Protein AF-A0A8X6NND9-F1 (afdb_monomer_lite)

Foldseek 3Di:
DQVVVCVVCVPDHDDDDDDPVNVVVVVLVVLQVQCCVPVVVVLVCQVVVHQDDPPDPCNVQCWHADPSRFIWGAPDCPPPPAPPQLRTAGEHELPDPVLLVLLVCLCVVVPNDDLVVSLNSNSSHYDYRVRSVSSVVSSCPDPVNVD

Organism: Nephila pilipes (NCBI:txid299642)

InterPro domains:
  IPR041588 Integrase zinc-binding domain [PF17921] (99-146)

Sequence (147 aa):
MRFKENARNPLQRTTGNLTVPELSAALICLVRSVQFVYFSKDIQCIMKGEKLSNSSKLLNLSPFLDEKNVLRVGGRLQHSELPLNHKHPMLIPNNCNICDLIIDHYHVFYLHTGVEATLANLRTQFWITNGRSTVKRVLNKCLKCLK

Secondary structure (DSSP, 8-state):
-HHHHHHH-TTS---SSPPHHHHHHHHHHHHHHHHHHHSHHHHHHHHTTPPPPTT-TTGGG--EE-TT--EE--STTTTSSS-HHHHSPEEE-TTSHHHHHHHHHHHHHTTT--HHHHHHHHHTTEEETTHHHHHHHHHTT-TTT--

Structure (mmCIF, N/CA/C/O backbone):
data_AF-A0A8X6NND9-F1
#
_entry.id   AF-A0A8X6NND9-F1
#
loop_
_atom_site.group_PDB
_atom_site.id
_atom_site.type_symbol
_atom_site.label_atom_id
_atom_site.label_alt_id
_atom_site.label_comp_id
_atom_site.label_asym_id
_atom_site.label_entity_id
_atom_site.label_seq_id
_atom_site.pdbx_PDB_ins_code
_atom_site.Cartn_x
_atom_site.Cartn_y
_atom_site.Cartn_z
_atom_site.occupancy
_atom_site.B_iso_or_equiv
_atom_site.auth_seq_id
_atom_site.auth_comp_id
_atom_site.auth_asym_id
_atom_site.auth_atom_id
_atom_site.pdbx_PDB_model_num
ATOM 1 N N . MET A 1 1 ? -13.265 -7.628 -13.452 1.00 82.81 1 MET A N 1
ATOM 2 C CA . MET A 1 1 ? -11.907 -8.238 -13.475 1.00 82.81 1 MET A CA 1
ATOM 3 C C . MET A 1 1 ? -11.861 -9.165 -14.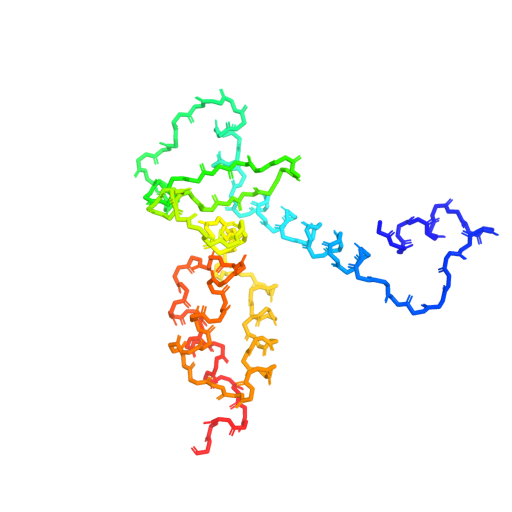672 1.00 82.81 1 MET A C 1
ATOM 5 O O . MET A 1 1 ? -12.708 -10.045 -14.715 1.00 82.81 1 MET A O 1
ATOM 9 N N . ARG A 1 2 ? -10.925 -8.997 -15.618 1.00 86.75 2 ARG A N 1
ATOM 10 C CA . ARG A 1 2 ? -10.918 -9.750 -16.890 1.00 86.75 2 ARG A CA 1
ATOM 11 C C . ARG A 1 2 ? -11.068 -11.261 -16.707 1.00 86.75 2 ARG A C 1
ATOM 13 O O . ARG A 1 2 ? -11.882 -11.869 -17.382 1.00 86.75 2 ARG A O 1
ATOM 20 N N . PHE A 1 3 ? -10.346 -11.854 -15.754 1.00 86.12 3 PHE A N 1
ATOM 21 C CA . PHE A 1 3 ? -10.485 -13.279 -15.434 1.00 86.12 3 PHE A CA 1
ATOM 22 C C . PHE A 1 3 ? -11.933 -13.661 -15.088 1.00 86.12 3 PHE A C 1
ATOM 24 O O . PHE A 1 3 ? -12.480 -14.588 -15.670 1.00 86.12 3 PHE A O 1
ATOM 31 N N . LYS A 1 4 ? -12.570 -12.902 -14.189 1.00 88.75 4 LYS A N 1
ATOM 32 C CA . LYS A 1 4 ? -13.962 -13.111 -13.773 1.00 88.75 4 LYS A CA 1
ATOM 33 C C . LYS A 1 4 ? -14.938 -12.947 -14.942 1.00 88.75 4 LYS A C 1
ATOM 35 O O . LYS A 1 4 ? -15.841 -13.764 -15.071 1.00 88.75 4 LYS A O 1
ATOM 40 N N . GLU A 1 5 ? -14.760 -11.923 -15.777 1.00 88.81 5 GLU A N 1
ATOM 41 C CA . GLU A 1 5 ? -15.637 -11.696 -16.937 1.00 88.81 5 GLU A CA 1
ATOM 42 C C . GLU A 1 5 ? -15.463 -12.795 -17.990 1.00 88.81 5 GLU A C 1
ATOM 44 O O . GLU A 1 5 ? -16.447 -13.362 -18.451 1.00 88.81 5 GLU A O 1
ATOM 49 N N . ASN A 1 6 ? -14.222 -13.181 -18.293 1.00 92.56 6 ASN A N 1
ATOM 50 C CA . ASN A 1 6 ? -13.922 -14.257 -19.238 1.00 92.56 6 ASN A CA 1
ATOM 51 C C . ASN A 1 6 ? -14.401 -15.629 -18.742 1.00 92.56 6 ASN A C 1
ATOM 53 O O . ASN A 1 6 ? -14.789 -16.460 -19.556 1.00 92.56 6 ASN A O 1
ATOM 57 N N . ALA A 1 7 ? -14.373 -15.874 -17.429 1.00 92.19 7 ALA A N 1
ATOM 58 C CA . ALA A 1 7 ? -14.909 -17.097 -16.834 1.00 92.19 7 ALA A CA 1
ATOM 59 C C . ALA A 1 7 ? -16.446 -17.142 -16.881 1.00 92.19 7 ALA A C 1
ATOM 61 O O . ALA A 1 7 ? -17.022 -18.221 -16.976 1.00 92.19 7 ALA A O 1
ATOM 62 N N . ARG A 1 8 ? -17.113 -15.981 -16.820 1.00 92.81 8 ARG A N 1
ATOM 63 C CA . ARG A 1 8 ? -18.578 -15.865 -16.908 1.00 92.81 8 ARG A CA 1
ATOM 64 C C . ARG A 1 8 ? -19.094 -15.871 -18.346 1.00 92.81 8 ARG A C 1
ATOM 66 O O . ARG A 1 8 ? -20.176 -16.390 -18.581 1.00 92.81 8 ARG A O 1
ATOM 73 N N . ASN A 1 9 ? -18.318 -15.333 -19.285 1.00 92.00 9 ASN A N 1
ATOM 74 C CA . ASN A 1 9 ? -18.681 -15.191 -20.695 1.00 92.00 9 ASN A CA 1
ATOM 75 C C . ASN A 1 9 ? -17.646 -15.890 -21.599 1.00 92.00 9 ASN A C 1
ATOM 77 O O . ASN A 1 9 ? -16.885 -15.223 -22.307 1.00 92.00 9 ASN A O 1
ATOM 81 N N . PRO A 1 10 ? -17.590 -17.236 -21.602 1.00 88.00 10 PRO A N 1
ATOM 82 C CA . PRO A 1 10 ? -16.546 -17.986 -22.307 1.00 88.00 10 PRO A CA 1
ATOM 83 C C . PRO A 1 10 ? -16.574 -17.809 -23.834 1.00 88.00 10 PRO A C 1
ATOM 85 O O . PRO A 1 10 ? -15.547 -18.000 -24.480 1.00 88.00 10 PRO A O 1
ATOM 88 N N . LEU A 1 11 ? -17.718 -17.413 -24.405 1.00 91.69 11 LEU A N 1
ATOM 89 C CA . LEU A 1 11 ? -17.894 -17.177 -25.844 1.00 91.69 11 LEU A CA 1
ATOM 90 C C . LEU A 1 11 ? -17.470 -15.768 -26.296 1.00 91.69 11 LEU A C 1
ATOM 92 O O . LEU A 1 11 ? -17.283 -15.542 -27.485 1.00 91.69 11 LEU A O 1
ATOM 96 N N . GLN A 1 12 ? -17.307 -14.819 -25.368 1.00 90.31 12 GLN A N 1
ATOM 97 C CA . GLN A 1 12 ? -16.939 -13.426 -25.655 1.00 90.31 12 GLN A CA 1
ATOM 98 C C . GLN A 1 12 ? -15.785 -12.992 -24.752 1.00 90.31 12 GLN A C 1
ATOM 100 O O . GLN A 1 12 ? -15.891 -12.073 -23.938 1.00 90.31 12 GLN A O 1
ATOM 105 N N . ARG A 1 13 ? -14.662 -13.706 -24.860 1.00 91.75 13 ARG A N 1
ATOM 106 C CA . ARG A 1 13 ? -13.487 -13.434 -24.030 1.00 91.75 13 ARG A CA 1
ATOM 107 C C . ARG A 1 13 ? -12.781 -12.170 -24.495 1.00 91.75 13 ARG A C 1
ATOM 109 O O . ARG A 1 13 ? -12.423 -12.035 -25.659 1.00 91.75 13 ARG A O 1
ATOM 116 N N . THR A 1 14 ? -12.473 -11.294 -23.551 1.00 89.38 14 THR A N 1
ATOM 117 C CA . THR A 1 14 ? -11.542 -10.190 -23.775 1.00 89.38 14 THR A CA 1
ATOM 118 C C . THR A 1 14 ? -10.113 -10.737 -23.822 1.00 89.38 14 THR A C 1
ATOM 120 O O . THR A 1 14 ? -9.647 -11.368 -22.863 1.00 89.38 14 THR A O 1
ATOM 123 N N . THR A 1 15 ? -9.417 -10.495 -24.932 1.00 90.19 15 THR A N 1
ATOM 124 C CA . THR A 1 15 ? -8.027 -10.909 -25.197 1.00 90.19 15 THR A CA 1
ATOM 125 C C . THR A 1 15 ? -7.135 -9.694 -25.491 1.00 90.19 15 THR A C 1
ATOM 127 O O . THR A 1 15 ? -7.625 -8.575 -25.604 1.00 90.19 15 THR A O 1
ATOM 130 N N . GLY A 1 16 ? -5.817 -9.897 -25.601 1.00 91.56 16 GLY A N 1
ATOM 131 C CA . GLY A 1 16 ? -4.843 -8.826 -25.864 1.00 91.56 16 GLY A CA 1
ATOM 132 C C . GLY A 1 16 ? -4.216 -8.230 -24.599 1.00 91.56 16 GLY A C 1
ATOM 133 O O . GLY A 1 16 ? -4.339 -8.787 -23.505 1.00 91.56 16 GLY A O 1
ATOM 134 N N . ASN A 1 17 ? -3.524 -7.100 -24.748 1.00 93.62 17 ASN A N 1
ATOM 135 C CA . ASN A 1 17 ? -2.777 -6.458 -23.660 1.00 93.62 17 ASN A CA 1
ATOM 136 C C . ASN A 1 17 ? -3.693 -5.977 -22.524 1.00 93.62 17 ASN A C 1
ATOM 138 O O . ASN A 1 17 ? -4.876 -5.697 -22.730 1.00 93.62 17 ASN A O 1
ATOM 142 N N . LEU A 1 18 ? -3.154 -5.902 -21.304 1.00 92.44 18 LEU A N 1
ATOM 143 C CA . LEU A 1 18 ? -3.862 -5.315 -20.164 1.00 92.44 18 LEU A CA 1
ATOM 144 C C . LEU A 1 18 ? -3.958 -3.799 -20.337 1.00 92.44 18 LEU A C 1
ATOM 146 O O . LEU A 1 18 ? -2.974 -3.140 -20.670 1.00 92.44 18 LEU A O 1
ATOM 150 N N . THR A 1 19 ? -5.140 -3.250 -20.084 1.00 93.38 19 THR A N 1
ATOM 151 C CA . THR A 1 19 ? -5.383 -1.807 -20.150 1.00 93.38 19 THR A CA 1
ATOM 152 C C . THR A 1 19 ? -5.167 -1.147 -18.785 1.00 93.38 19 THR A C 1
ATOM 154 O O . THR A 1 19 ? -5.318 -1.775 -17.733 1.00 93.38 19 THR A O 1
ATOM 157 N N . VAL A 1 20 ? -4.855 0.153 -18.777 1.00 93.31 20 VAL A N 1
ATOM 158 C CA . VAL A 1 20 ? -4.702 0.933 -17.534 1.00 93.31 20 VAL A CA 1
ATOM 159 C C . VAL A 1 20 ? -5.958 0.871 -16.644 1.00 93.31 20 VAL A C 1
ATOM 161 O O . VAL A 1 20 ? -5.807 0.636 -15.441 1.00 93.31 20 VAL A O 1
ATOM 164 N N . PRO A 1 21 ? -7.196 0.997 -17.171 1.00 92.69 21 PRO A N 1
ATOM 165 C CA . PRO A 1 21 ? -8.401 0.835 -16.359 1.00 92.69 21 PRO A CA 1
ATOM 166 C C . PRO A 1 21 ? -8.524 -0.553 -15.725 1.00 92.69 21 PRO A C 1
ATOM 168 O O . PRO A 1 21 ? -8.939 -0.658 -14.571 1.00 92.69 21 PRO A O 1
ATOM 171 N N . GLU A 1 22 ? -8.130 -1.618 -16.429 1.00 93.19 22 GLU A N 1
ATOM 172 C CA . GLU A 1 22 ? -8.154 -2.974 -15.872 1.00 93.19 22 GLU A CA 1
ATOM 173 C C . GLU A 1 22 ? -7.143 -3.149 -14.745 1.00 93.19 22 GLU A C 1
ATOM 175 O O . GLU A 1 22 ? -7.488 -3.721 -13.712 1.00 93.19 22 GLU A O 1
ATOM 180 N N . LEU A 1 23 ? -5.924 -2.631 -14.914 1.00 92.81 23 LEU A N 1
ATOM 181 C CA . LEU A 1 23 ? -4.899 -2.650 -13.870 1.00 92.81 23 LEU A CA 1
ATOM 182 C C . LEU A 1 23 ? -5.350 -1.851 -12.641 1.00 92.81 23 LEU A C 1
ATOM 184 O O . LEU A 1 23 ? -5.231 -2.329 -11.514 1.00 92.81 23 LEU A O 1
ATOM 188 N N . SER A 1 24 ? -5.941 -0.672 -12.853 1.00 93.00 24 SER A N 1
ATOM 189 C CA . SER A 1 24 ? -6.494 0.157 -11.778 1.00 93.00 24 SER A CA 1
ATOM 190 C C . SER A 1 24 ? -7.628 -0.557 -11.037 1.00 93.00 24 SER A C 1
ATOM 192 O O . SER A 1 24 ? -7.621 -0.634 -9.806 1.00 93.00 24 SER A O 1
ATOM 194 N N . ALA A 1 25 ? -8.576 -1.149 -11.769 1.00 93.12 25 ALA A N 1
ATOM 195 C CA . ALA A 1 25 ? -9.681 -1.902 -11.184 1.00 93.12 25 ALA A CA 1
ATOM 196 C C . ALA A 1 25 ? -9.192 -3.145 -10.423 1.00 93.12 25 ALA A C 1
ATOM 198 O O . ALA A 1 25 ? -9.713 -3.450 -9.348 1.00 93.12 25 ALA A O 1
ATOM 199 N N . ALA A 1 26 ? -8.182 -3.842 -10.950 1.00 93.56 26 ALA A N 1
ATOM 200 C CA . ALA A 1 26 ? -7.565 -4.989 -10.293 1.00 93.56 26 ALA A CA 1
ATOM 201 C C . ALA A 1 26 ? -6.874 -4.589 -8.989 1.00 93.56 26 ALA A C 1
ATOM 203 O O . ALA A 1 26 ? -7.124 -5.208 -7.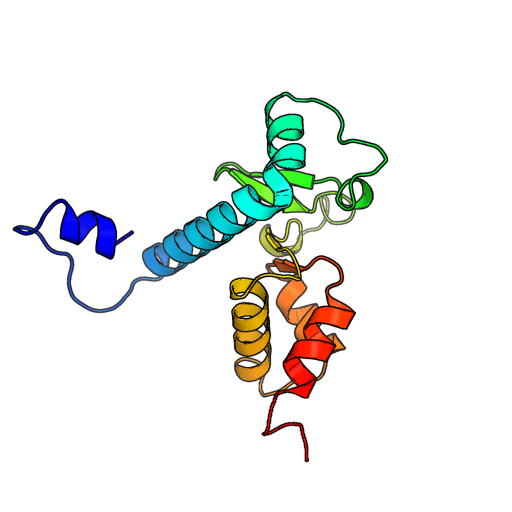954 1.00 93.56 26 ALA A O 1
ATOM 204 N N . LEU A 1 27 ? -6.078 -3.518 -9.014 1.00 94.56 27 LEU A N 1
ATOM 205 C CA . LEU A 1 27 ? -5.428 -2.983 -7.824 1.00 94.56 27 LEU A CA 1
ATOM 206 C C . LEU A 1 27 ? -6.456 -2.612 -6.751 1.00 94.56 27 LEU A C 1
ATOM 208 O O . LEU A 1 27 ? -6.336 -3.055 -5.613 1.00 94.56 27 LEU A O 1
ATOM 212 N N . ILE A 1 28 ? -7.498 -1.859 -7.112 1.00 95.75 28 ILE A N 1
ATOM 213 C CA . ILE A 1 28 ? -8.565 -1.468 -6.180 1.00 95.75 28 ILE A CA 1
ATOM 214 C C . ILE A 1 28 ? -9.250 -2.706 -5.592 1.00 95.75 28 ILE A C 1
ATOM 216 O O . ILE A 1 28 ? -9.498 -2.762 -4.389 1.00 95.75 28 ILE A O 1
ATOM 220 N N . CYS A 1 29 ? -9.524 -3.722 -6.412 1.00 95.50 29 CYS A N 1
ATOM 221 C CA . CYS A 1 29 ? -10.120 -4.971 -5.949 1.00 95.50 29 CYS A CA 1
ATOM 222 C C . CYS A 1 29 ? -9.229 -5.691 -4.922 1.00 95.50 29 CYS A C 1
ATOM 224 O O . CYS A 1 29 ? -9.735 -6.155 -3.897 1.00 95.50 29 CYS A O 1
ATOM 226 N N . LEU A 1 30 ? -7.919 -5.770 -5.172 1.00 95.62 30 LEU A N 1
ATOM 227 C CA . LEU A 1 30 ? -6.955 -6.383 -4.254 1.00 95.62 30 LEU A CA 1
ATOM 228 C C . LEU A 1 30 ? -6.858 -5.605 -2.940 1.00 95.62 30 LEU A C 1
ATOM 230 O O . LEU A 1 30 ? -6.976 -6.196 -1.868 1.00 95.62 30 LEU A O 1
ATOM 234 N N . VAL A 1 31 ? -6.711 -4.280 -3.024 1.00 97.31 31 VAL A N 1
ATOM 235 C CA . VAL A 1 31 ? -6.632 -3.394 -1.856 1.00 97.31 31 VAL A CA 1
ATOM 236 C C . VAL A 1 31 ? -7.873 -3.542 -0.986 1.00 97.31 31 VAL A C 1
ATOM 238 O O . VAL A 1 31 ? -7.744 -3.801 0.207 1.00 97.31 31 VAL A O 1
ATOM 241 N N . ARG A 1 32 ? -9.073 -3.468 -1.574 1.00 97.00 32 ARG A N 1
ATOM 242 C CA . ARG A 1 32 ? -10.330 -3.647 -0.832 1.00 97.00 32 ARG A CA 1
ATOM 243 C C . ARG A 1 32 ? -10.388 -4.999 -0.144 1.00 97.00 32 ARG A C 1
ATOM 245 O O . ARG A 1 32 ? -10.724 -5.065 1.031 1.00 97.00 32 ARG A O 1
ATOM 252 N N . SER A 1 33 ? -10.035 -6.066 -0.857 1.00 96.38 33 SER A N 1
ATOM 253 C CA . SER A 1 33 ? -10.065 -7.424 -0.303 1.00 96.38 33 SER A CA 1
ATOM 254 C C . SER A 1 33 ? -9.169 -7.535 0.932 1.00 96.38 33 SER A C 1
ATOM 256 O O . SER A 1 33 ? -9.597 -8.040 1.965 1.00 96.38 33 SER A O 1
ATOM 258 N N . VAL A 1 34 ? -7.956 -6.980 0.866 1.00 97.19 34 VAL A N 1
ATOM 259 C CA . VAL A 1 34 ? -7.042 -6.913 2.014 1.00 97.19 34 VAL A CA 1
ATOM 260 C C . VAL A 1 34 ? -7.627 -6.057 3.136 1.00 97.19 34 VAL A C 1
ATOM 262 O O . VAL A 1 34 ? -7.634 -6.472 4.289 1.00 97.19 34 VAL A O 1
ATOM 265 N N . GLN A 1 35 ? -8.154 -4.876 2.831 1.00 97.38 35 GLN A N 1
ATOM 266 C CA . GLN A 1 35 ? -8.729 -3.995 3.845 1.00 97.38 35 GLN A CA 1
ATOM 267 C C . GLN A 1 35 ? -9.892 -4.657 4.590 1.00 97.38 35 GLN A C 1
ATOM 269 O O . GLN A 1 35 ? -9.940 -4.579 5.813 1.00 97.38 35 GLN A O 1
ATOM 274 N N . PHE A 1 36 ? -10.773 -5.376 3.893 1.00 96.19 36 PHE A N 1
ATOM 275 C CA . PHE A 1 36 ? -11.855 -6.128 4.530 1.00 96.19 36 PHE A CA 1
ATOM 276 C C . PHE A 1 36 ? -11.347 -7.234 5.454 1.00 96.19 36 PHE A C 1
ATOM 278 O O . PHE A 1 36 ? -11.942 -7.456 6.502 1.00 96.19 36 PHE A O 1
ATOM 285 N N . VAL A 1 37 ? -10.246 -7.905 5.113 1.00 96.56 37 VAL A N 1
ATOM 286 C CA . VAL A 1 37 ? -9.675 -8.951 5.975 1.00 96.56 37 VAL A CA 1
ATOM 287 C C . VAL A 1 37 ? -9.074 -8.355 7.252 1.00 96.56 37 VAL A C 1
ATOM 289 O O . VAL A 1 37 ? -9.295 -8.886 8.337 1.00 96.56 37 VAL A O 1
ATOM 292 N N . TYR A 1 38 ? -8.336 -7.247 7.149 1.00 96.12 38 TYR A N 1
ATOM 293 C CA . TYR A 1 38 ? -7.521 -6.735 8.261 1.00 96.12 38 TYR A CA 1
ATOM 294 C C . TYR A 1 38 ? -8.168 -5.593 9.055 1.00 96.12 38 TYR A C 1
ATOM 296 O O . TYR A 1 38 ? -7.819 -5.392 10.217 1.00 96.12 38 TYR A O 1
ATOM 304 N N . PHE A 1 39 ? -9.102 -4.856 8.455 1.00 95.94 39 PHE A N 1
ATOM 305 C CA . PHE A 1 39 ? -9.747 -3.672 9.036 1.00 95.94 39 PHE A CA 1
ATOM 306 C C . PHE A 1 39 ? -11.275 -3.795 9.057 1.00 95.94 39 PHE A C 1
ATOM 308 O O . PHE A 1 39 ? -11.971 -2.785 9.100 1.00 95.94 39 PHE A O 1
ATOM 315 N N . SER A 1 40 ? -11.820 -5.018 9.027 1.00 95.56 40 SER A N 1
ATOM 316 C CA . SER A 1 40 ? -13.272 -5.275 9.002 1.00 95.56 40 SER A CA 1
ATOM 317 C C . SER A 1 40 ? -14.044 -4.483 10.055 1.00 95.56 40 SER A C 1
ATOM 319 O O . SER A 1 40 ? -15.045 -3.855 9.726 1.00 95.56 40 SER A O 1
ATOM 321 N N . LYS A 1 41 ? -13.565 -4.482 11.305 1.00 94.81 41 LYS A N 1
ATOM 322 C CA . LYS A 1 41 ? -14.201 -3.761 12.416 1.00 94.81 41 LYS A CA 1
ATOM 323 C C . LYS A 1 41 ? -14.232 -2.253 12.169 1.00 94.81 41 LYS A C 1
ATOM 325 O O . LYS A 1 41 ? -15.290 -1.646 12.276 1.00 94.81 41 LYS A O 1
ATOM 330 N N . ASP A 1 42 ? -13.095 -1.667 11.795 1.00 96.00 42 ASP A N 1
ATOM 331 C CA . ASP A 1 42 ? -12.999 -0.231 11.519 1.00 96.00 42 ASP A CA 1
ATOM 332 C C . ASP A 1 42 ? -13.875 0.165 10.321 1.00 96.00 42 ASP A C 1
ATOM 334 O O . ASP A 1 42 ? -14.601 1.154 10.384 1.00 96.00 42 ASP A O 1
ATOM 338 N N . ILE A 1 43 ? -13.870 -0.644 9.256 1.00 96.62 43 ILE A N 1
ATOM 339 C CA . ILE A 1 43 ? -14.715 -0.446 8.072 1.00 96.62 43 ILE A CA 1
ATOM 340 C C . ILE A 1 43 ? -16.195 -0.485 8.457 1.00 96.62 43 ILE A C 1
ATOM 342 O O . ILE A 1 43 ? -16.944 0.400 8.057 1.00 96.62 43 ILE A O 1
ATOM 346 N N . GLN A 1 44 ? -16.623 -1.469 9.252 1.00 95.94 44 GLN A N 1
ATOM 347 C CA . GLN A 1 44 ? -18.012 -1.578 9.702 1.00 95.94 44 GLN A CA 1
ATOM 348 C C . GLN A 1 44 ? -18.445 -0.373 10.542 1.00 95.94 44 GLN A C 1
ATOM 350 O O . GLN A 1 44 ? -19.541 0.138 10.325 1.00 95.94 44 GLN A O 1
ATOM 355 N N . CYS A 1 45 ? -17.600 0.106 11.459 1.00 95.50 45 CYS A N 1
ATOM 356 C CA . CYS A 1 45 ? -17.888 1.313 12.236 1.00 95.50 45 CYS A CA 1
ATOM 357 C C . CYS A 1 45 ? -18.040 2.541 11.327 1.00 95.50 45 CYS A C 1
ATOM 359 O O . CYS A 1 45 ? -19.034 3.257 11.428 1.00 95.50 45 CYS A O 1
ATOM 361 N N . ILE A 1 46 ? -17.113 2.741 10.383 1.00 95.44 46 ILE A N 1
ATOM 362 C CA . ILE A 1 46 ? -17.168 3.863 9.432 1.00 95.44 46 ILE A CA 1
ATOM 363 C C . ILE A 1 46 ? -18.433 3.790 8.568 1.00 95.44 46 ILE A C 1
ATOM 365 O O . ILE A 1 46 ? -19.104 4.802 8.386 1.00 95.44 46 ILE A O 1
ATOM 369 N N . MET A 1 47 ? -18.806 2.602 8.080 1.00 94.94 47 MET A N 1
ATOM 370 C CA . MET A 1 47 ? -20.035 2.409 7.295 1.00 94.94 47 MET A CA 1
ATOM 371 C C . MET A 1 47 ? -21.308 2.752 8.079 1.00 94.94 47 MET A C 1
ATOM 373 O O . MET A 1 47 ? -22.288 3.181 7.478 1.00 94.94 47 MET A O 1
ATOM 377 N N . LYS A 1 48 ? -21.303 2.571 9.404 1.00 95.62 48 LYS A N 1
ATOM 378 C CA . LYS A 1 48 ? -22.422 2.926 10.290 1.00 95.62 48 LYS A CA 1
ATOM 379 C C . LYS A 1 48 ? -22.416 4.394 10.730 1.00 95.62 48 LYS A C 1
ATOM 381 O O . LYS A 1 48 ? -23.332 4.812 11.431 1.00 95.62 48 LYS A O 1
ATOM 386 N N . GLY A 1 49 ? -21.395 5.171 10.362 1.00 92.44 49 GLY A N 1
ATOM 387 C CA . GLY A 1 49 ? -21.201 6.534 10.870 1.00 92.44 49 GLY A CA 1
ATOM 388 C C . GLY A 1 49 ? -20.788 6.583 12.347 1.00 92.44 49 GLY A C 1
ATOM 389 O O . GLY A 1 49 ? -20.912 7.622 12.993 1.00 92.44 49 GLY A O 1
ATOM 390 N N . GLU A 1 50 ? -20.307 5.467 12.896 1.00 92.50 50 GLU A N 1
ATOM 391 C CA . GLU A 1 50 ? -19.849 5.371 14.279 1.00 92.50 50 GLU A CA 1
ATOM 392 C C . GLU A 1 50 ? -18.398 5.851 14.407 1.00 92.50 50 GLU A C 1
ATOM 394 O O . GLU A 1 50 ? -17.582 5.738 13.487 1.00 92.50 50 GLU A O 1
ATOM 399 N N . LYS A 1 51 ? -18.042 6.353 15.592 1.00 89.69 51 LYS A N 1
ATOM 400 C CA . LYS A 1 51 ? -16.645 6.659 15.909 1.00 89.69 51 LYS A CA 1
ATOM 401 C C . LYS A 1 51 ? -15.848 5.361 16.033 1.00 89.69 51 LYS A C 1
ATOM 403 O O . LYS A 1 51 ? -16.317 4.390 16.624 1.00 89.69 51 LYS A O 1
ATOM 408 N N . LEU A 1 52 ? -14.617 5.369 15.526 1.00 91.75 52 LEU A N 1
ATOM 409 C CA . LEU A 1 52 ? -13.687 4.268 15.757 1.00 91.75 52 LEU A CA 1
ATOM 410 C C . LEU A 1 52 ? -13.378 4.113 17.249 1.00 91.75 52 LEU A C 1
ATOM 412 O O . LEU A 1 52 ? -13.355 5.088 18.000 1.00 91.75 52 LEU A O 1
ATOM 416 N N . SER A 1 53 ? -13.082 2.878 17.660 1.00 89.88 53 SER A N 1
ATOM 417 C CA . SER A 1 53 ? -12.608 2.595 19.016 1.00 89.88 53 SER A CA 1
ATOM 418 C C . SER A 1 53 ? -11.336 3.387 19.331 1.00 89.88 53 SER A C 1
ATOM 420 O O . SER A 1 53 ? -10.429 3.468 18.500 1.00 89.88 53 SER A O 1
ATOM 422 N N . ASN A 1 54 ? -11.210 3.851 20.577 1.00 87.12 54 ASN A N 1
ATOM 423 C CA . ASN A 1 54 ? -9.984 4.469 21.095 1.00 87.12 54 ASN A CA 1
ATOM 424 C C . ASN A 1 54 ? -8.759 3.540 21.005 1.00 87.12 54 ASN A C 1
ATOM 426 O O . ASN A 1 54 ? -7.625 4.006 20.971 1.00 87.12 54 ASN A O 1
ATOM 430 N N . SER A 1 55 ? -8.976 2.224 20.936 1.00 88.19 55 SER A N 1
ATOM 431 C CA . SER A 1 55 ? -7.917 1.225 20.754 1.00 88.19 55 SER A CA 1
ATOM 432 C C . SER A 1 55 ? -7.534 0.988 19.287 1.00 88.19 55 SER A C 1
ATOM 434 O O . SER A 1 55 ? -6.637 0.187 19.011 1.00 88.19 55 SER A O 1
ATOM 436 N N . SER A 1 56 ? -8.234 1.606 18.328 1.00 89.56 56 SER A N 1
ATOM 437 C CA . SER A 1 56 ? -7.954 1.415 16.907 1.00 89.56 56 SER A CA 1
ATOM 438 C C . SER A 1 56 ? -6.641 2.087 16.525 1.00 89.56 56 SER A C 1
ATOM 440 O O . SER A 1 56 ? -6.442 3.287 16.715 1.00 89.56 56 SER A O 1
ATOM 442 N N . LYS A 1 57 ? -5.760 1.320 15.878 1.00 86.06 57 LYS A N 1
ATOM 443 C CA . LYS A 1 57 ? -4.506 1.839 15.312 1.00 86.06 57 LYS A CA 1
ATOM 444 C C . LYS A 1 57 ? -4.746 2.829 14.170 1.00 86.06 57 LYS A C 1
ATOM 446 O O . LYS A 1 57 ? -3.813 3.520 13.767 1.00 86.06 57 LYS A O 1
ATOM 451 N N . LEU A 1 58 ? -5.967 2.871 13.632 1.00 91.75 58 LEU A N 1
ATOM 452 C CA . LEU A 1 58 ? -6.335 3.752 12.532 1.00 91.75 58 LEU A CA 1
ATOM 453 C C . LEU A 1 58 ? -6.895 5.090 13.014 1.00 91.75 58 LEU A C 1
ATOM 455 O O . LEU A 1 58 ? -6.951 6.011 12.211 1.00 91.75 58 LEU A O 1
ATOM 459 N N . LEU A 1 59 ? -7.260 5.233 14.294 1.00 89.31 59 LEU A N 1
ATOM 460 C CA . LEU A 1 59 ? -7.949 6.418 14.821 1.00 89.31 59 LEU A CA 1
ATOM 461 C C . LEU A 1 59 ? -7.232 7.732 14.462 1.00 89.31 59 LEU A C 1
ATOM 463 O O . LEU A 1 59 ? -7.841 8.660 13.935 1.00 89.31 59 LEU A O 1
ATOM 467 N N . ASN A 1 60 ? -5.912 7.773 14.648 1.00 89.44 60 ASN A N 1
ATOM 468 C CA . ASN A 1 60 ? -5.091 8.961 14.384 1.00 89.44 60 ASN A CA 1
ATOM 469 C C . ASN A 1 60 ? -4.890 9.268 12.889 1.00 89.44 60 ASN A C 1
ATOM 471 O O . ASN A 1 60 ? -4.294 10.286 12.546 1.00 89.44 60 ASN A O 1
ATOM 475 N N . LEU A 1 61 ? -5.355 8.394 11.993 1.00 92.38 61 LEU A N 1
ATOM 476 C CA . LEU A 1 61 ? -5.248 8.556 10.542 1.00 92.38 61 LEU A CA 1
ATOM 477 C C . LEU A 1 61 ? -6.502 9.192 9.927 1.00 92.38 61 LEU A C 1
ATOM 479 O O . LEU A 1 61 ? -6.553 9.345 8.709 1.00 92.38 61 LEU A O 1
ATOM 483 N N . SER A 1 62 ? -7.504 9.545 10.747 1.00 93.06 62 SER A N 1
ATOM 484 C CA . SER A 1 62 ? -8.804 10.069 10.290 1.00 93.06 62 SER A CA 1
ATOM 485 C C . SER A 1 62 ? -9.365 9.274 9.096 1.00 93.06 62 SER A C 1
ATOM 487 O O . SER A 1 62 ? -9.564 9.842 8.019 1.00 93.06 62 SER A O 1
ATOM 489 N N . PRO A 1 63 ? -9.505 7.942 9.222 1.00 95.19 63 PRO A N 1
ATOM 490 C CA . PRO A 1 63 ? -9.761 7.078 8.085 1.00 95.19 63 PRO A CA 1
ATOM 491 C C . PRO A 1 63 ? -11.198 7.229 7.588 1.00 95.19 63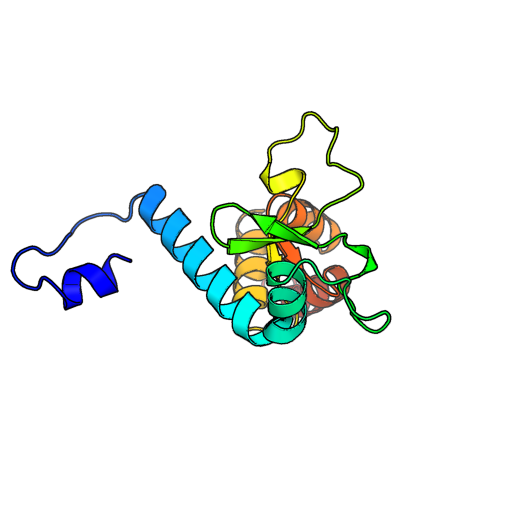 PRO A C 1
ATOM 493 O O . PRO A 1 63 ? -12.124 7.411 8.376 1.00 95.19 63 PRO A O 1
ATOM 496 N N . PHE A 1 64 ? -11.384 7.104 6.278 1.00 95.50 64 PHE A N 1
ATOM 497 C CA . PHE A 1 64 ? -12.695 7.180 5.637 1.00 95.50 64 PHE A CA 1
ATOM 498 C C . PHE A 1 64 ? -12.777 6.227 4.440 1.00 95.50 64 PHE A C 1
ATOM 500 O O . PHE A 1 64 ? -11.751 5.769 3.931 1.00 95.50 64 PHE A O 1
ATOM 507 N N . LEU A 1 65 ? -13.995 5.913 3.998 1.00 97.00 65 LEU A N 1
ATOM 508 C CA . LEU A 1 65 ? -14.234 5.150 2.772 1.00 97.00 65 LEU A CA 1
ATOM 509 C C . LEU A 1 65 ? -14.465 6.109 1.604 1.00 97.00 65 LEU A C 1
ATOM 511 O O . LEU A 1 65 ? -15.274 7.027 1.713 1.00 97.00 65 LEU A O 1
ATOM 515 N N . ASP A 1 66 ? -13.760 5.894 0.494 1.00 95.31 66 ASP A N 1
ATOM 516 C CA . ASP A 1 66 ? -14.021 6.625 -0.750 1.00 95.31 66 ASP A CA 1
ATOM 517 C C . ASP A 1 66 ? -15.253 6.083 -1.502 1.00 95.31 66 ASP A C 1
ATOM 519 O O . ASP A 1 66 ? -15.845 5.068 -1.131 1.00 95.31 66 ASP A O 1
ATOM 523 N N . GLU A 1 67 ? -15.602 6.724 -2.620 1.00 94.50 67 GLU A N 1
ATOM 524 C CA . GLU A 1 67 ? -16.709 6.325 -3.508 1.00 94.50 67 GLU A CA 1
ATOM 525 C C . GLU A 1 67 ? -16.597 4.879 -4.029 1.00 94.50 67 GLU A C 1
ATOM 527 O O . GLU A 1 67 ? -17.582 4.267 -4.441 1.00 94.50 67 GLU A O 1
ATOM 532 N N . LYS A 1 68 ? -15.391 4.299 -4.009 1.00 94.50 68 LYS A N 1
ATOM 533 C CA . LYS A 1 68 ? -15.114 2.923 -4.440 1.00 94.50 68 LYS A CA 1
ATOM 534 C C . LYS A 1 68 ? -15.070 1.944 -3.265 1.00 94.50 68 LYS A C 1
ATOM 536 O O . LYS A 1 68 ? -14.746 0.772 -3.483 1.00 94.50 68 LYS A O 1
ATOM 541 N N . ASN A 1 69 ? -15.444 2.377 -2.059 1.00 95.69 69 ASN A N 1
ATOM 542 C CA . ASN A 1 69 ? -15.354 1.632 -0.803 1.00 95.69 69 ASN A CA 1
ATOM 543 C C . ASN A 1 69 ? -13.922 1.184 -0.473 1.00 95.69 69 ASN A C 1
ATOM 545 O O . ASN A 1 69 ? -13.706 0.069 0.009 1.00 95.69 69 ASN A O 1
ATOM 549 N N . VAL A 1 70 ? -12.937 2.026 -0.781 1.00 97.38 70 VAL A N 1
ATOM 550 C CA . VAL A 1 70 ? -11.543 1.849 -0.366 1.00 97.38 70 VAL A CA 1
ATOM 551 C C . VAL A 1 70 ? -11.305 2.659 0.899 1.00 97.38 70 VAL A C 1
ATOM 553 O O . VAL A 1 70 ? -11.591 3.854 0.936 1.00 97.38 70 VAL A O 1
ATOM 556 N N . LEU A 1 71 ? -10.734 2.023 1.920 1.00 97.62 71 LEU A N 1
ATOM 557 C CA . LEU A 1 71 ? -10.328 2.696 3.149 1.00 97.62 71 LEU A CA 1
ATOM 558 C C . LEU A 1 71 ? -9.089 3.562 2.884 1.00 97.62 71 LEU A C 1
ATOM 560 O O . LEU A 1 71 ? -8.053 3.071 2.420 1.00 97.62 71 LEU A O 1
ATOM 564 N N . ARG A 1 72 ? -9.181 4.856 3.171 1.00 97.25 72 ARG A N 1
ATOM 565 C CA . ARG A 1 72 ? -8.126 5.845 2.925 1.00 97.25 72 ARG A CA 1
ATOM 566 C C . ARG A 1 72 ? -7.804 6.644 4.171 1.00 97.25 72 ARG A C 1
ATOM 568 O O . ARG A 1 72 ? -8.604 6.718 5.098 1.00 97.25 72 ARG A O 1
ATOM 575 N N . VAL A 1 73 ? -6.618 7.243 4.168 1.00 95.44 73 VAL A N 1
ATOM 576 C CA . VAL A 1 73 ? -6.167 8.179 5.205 1.00 95.44 73 VAL A CA 1
ATOM 577 C C . VAL A 1 73 ? -6.708 9.580 4.924 1.00 95.44 73 VAL A C 1
ATOM 579 O O . VAL A 1 73 ? -6.622 10.069 3.800 1.00 95.44 73 VAL A O 1
ATOM 582 N N . GLY A 1 74 ? -7.258 10.234 5.944 1.00 92.19 74 GLY A N 1
ATOM 583 C CA . GLY A 1 74 ? -7.734 11.616 5.889 1.00 92.19 74 GLY A CA 1
ATOM 584 C C . GLY A 1 74 ? -6.808 12.601 6.608 1.00 92.19 74 GLY A C 1
ATOM 585 O O . GLY A 1 74 ? -5.674 12.289 6.974 1.00 92.19 74 GLY A O 1
ATOM 586 N N . GLY A 1 75 ? -7.315 13.812 6.847 1.00 87.06 75 GLY A N 1
ATOM 587 C CA . GLY A 1 75 ? -6.701 14.777 7.759 1.00 87.06 75 GLY A CA 1
ATOM 588 C C . GLY A 1 75 ? -5.764 15.780 7.087 1.00 87.06 75 GLY A C 1
ATOM 589 O O . GLY A 1 75 ? -6.170 16.522 6.200 1.00 87.06 75 GLY A O 1
ATOM 590 N N . ARG A 1 76 ? -4.506 15.853 7.545 1.00 80.00 76 ARG A N 1
ATOM 591 C CA . ARG A 1 76 ? -3.607 17.022 7.387 1.00 80.00 76 ARG A CA 1
ATOM 592 C C . ARG A 1 76 ? -3.494 17.598 5.968 1.00 80.00 76 ARG A C 1
ATOM 594 O O . ARG A 1 76 ? -3.326 18.802 5.825 1.00 80.00 76 ARG A O 1
ATOM 601 N N . LEU A 1 77 ? -3.556 16.758 4.935 1.00 86.69 77 LEU A N 1
ATOM 602 C CA . LEU A 1 77 ? -3.369 17.169 3.537 1.00 86.69 77 LEU A CA 1
ATOM 603 C C . LEU A 1 77 ? -4.677 17.464 2.789 1.00 86.69 77 LEU A C 1
ATOM 605 O O . LEU A 1 77 ? -4.625 17.761 1.596 1.00 86.69 77 LEU A O 1
ATOM 609 N N . GLN A 1 78 ? -5.834 17.410 3.457 1.00 85.25 78 GLN A N 1
ATOM 610 C CA . GLN A 1 78 ? -7.148 17.553 2.818 1.00 85.25 78 GLN A CA 1
ATOM 611 C C . GLN A 1 78 ? -7.309 18.866 2.031 1.00 85.25 78 GLN A C 1
ATOM 613 O O . GLN A 1 78 ? -7.930 18.868 0.972 1.00 85.25 78 GLN A O 1
ATOM 618 N N . HIS A 1 79 ? -6.692 19.956 2.501 1.00 86.12 79 HIS A N 1
ATOM 619 C CA . HIS A 1 79 ? -6.754 21.283 1.872 1.00 86.12 79 HIS A CA 1
ATOM 620 C C . HIS A 1 79 ? -5.562 21.599 0.956 1.00 86.12 79 HIS A C 1
ATOM 622 O O . HIS A 1 79 ? -5.412 22.735 0.523 1.00 86.12 79 HIS A O 1
ATOM 628 N N . SER A 1 80 ? -4.695 20.625 0.672 1.00 90.50 80 SER A N 1
ATOM 629 C CA . SER A 1 80 ? -3.577 20.834 -0.254 1.00 90.50 80 SER A CA 1
ATOM 630 C C . SER A 1 80 ? -4.010 20.705 -1.720 1.00 90.50 80 SER A C 1
ATOM 632 O O . SER A 1 80 ? -4.983 20.019 -2.049 1.00 90.50 80 SER A O 1
ATOM 634 N N . GLU A 1 81 ? -3.227 21.297 -2.619 1.00 91.50 81 GLU A N 1
ATOM 635 C CA . GLU A 1 81 ? -3.389 21.172 -4.078 1.00 91.50 81 GLU A CA 1
ATOM 636 C C . GLU A 1 81 ? -2.831 19.850 -4.636 1.00 91.50 81 GLU A C 1
ATOM 638 O O . GLU A 1 81 ? -2.748 19.644 -5.845 1.00 91.50 81 GLU A O 1
ATOM 643 N N . LEU A 1 82 ? -2.455 18.914 -3.760 1.00 90.19 82 LEU A N 1
ATOM 644 C CA . LEU A 1 82 ? -1.919 17.625 -4.173 1.00 90.19 82 LEU A CA 1
ATOM 645 C C . LEU A 1 82 ? -2.990 16.760 -4.865 1.00 90.19 82 LEU A C 1
ATOM 647 O O . LEU A 1 82 ? -4.185 16.868 -4.558 1.00 90.19 82 LEU A O 1
ATOM 651 N N . PRO A 1 83 ? -2.581 15.823 -5.741 1.00 92.00 83 PRO A N 1
ATOM 652 C CA . PRO A 1 83 ? -3.498 14.847 -6.316 1.00 92.00 83 PRO A CA 1
ATOM 653 C C . PRO A 1 83 ? -4.189 14.009 -5.234 1.00 92.00 83 PRO A C 1
ATOM 655 O O . PRO A 1 83 ? -3.598 13.708 -4.196 1.00 92.00 83 PRO A O 1
ATOM 658 N N . LEU A 1 84 ? -5.419 13.557 -5.501 1.00 89.44 84 LEU A N 1
ATOM 659 C CA . LEU A 1 84 ? -6.258 12.844 -4.527 1.00 89.44 84 LEU A CA 1
ATOM 660 C C . LEU A 1 84 ? -5.532 11.688 -3.821 1.00 89.44 84 LEU A C 1
ATOM 662 O O . LEU A 1 84 ? -5.626 11.567 -2.607 1.00 89.44 84 LEU A O 1
ATOM 666 N N . ASN A 1 85 ? -4.781 10.866 -4.558 1.00 89.62 85 ASN A N 1
ATOM 667 C CA . ASN A 1 85 ? -4.066 9.719 -3.987 1.00 89.62 85 ASN A CA 1
ATOM 668 C C . ASN A 1 85 ? -2.932 10.120 -3.031 1.00 89.62 85 ASN A C 1
ATOM 670 O O . ASN A 1 85 ? -2.681 9.395 -2.075 1.00 89.62 85 ASN A O 1
ATOM 674 N N . HIS A 1 86 ? -2.302 11.279 -3.245 1.00 91.50 86 HIS A N 1
ATOM 675 C CA . HIS A 1 86 ? -1.288 11.816 -2.335 1.00 91.50 86 HIS A CA 1
ATOM 676 C C . HIS A 1 86 ? -1.927 12.381 -1.065 1.00 91.50 86 HIS A C 1
ATOM 678 O O . HIS A 1 86 ? -1.381 12.236 0.026 1.00 91.50 86 HIS A O 1
ATOM 684 N N . LYS A 1 87 ? -3.095 13.022 -1.204 1.00 94.06 87 LYS A N 1
ATOM 685 C CA . LYS A 1 87 ? -3.865 13.554 -0.068 1.00 94.06 87 LYS A CA 1
ATOM 686 C C . LYS A 1 87 ? -4.452 12.440 0.781 1.00 94.06 87 LYS A C 1
ATOM 688 O O . LYS A 1 87 ? -4.420 12.507 2.007 1.00 94.06 87 LYS A O 1
ATOM 693 N N . HIS A 1 88 ? -4.977 11.427 0.099 1.00 96.00 88 HIS A N 1
ATOM 694 C CA . HIS A 1 88 ? -5.747 10.335 0.668 1.00 96.00 88 HIS A CA 1
ATOM 695 C C . HIS A 1 88 ? -5.223 8.983 0.173 1.00 96.00 88 HIS A C 1
ATOM 697 O O . HIS A 1 88 ? -5.884 8.300 -0.624 1.00 96.00 88 HIS A O 1
ATOM 703 N N . PRO A 1 89 ? -4.019 8.582 0.616 1.00 96.62 89 PRO A N 1
ATOM 704 C CA . PRO A 1 89 ? -3.441 7.304 0.233 1.00 96.62 89 PRO A CA 1
ATOM 705 C C . PRO A 1 89 ? -4.285 6.134 0.752 1.00 96.62 89 PRO A C 1
ATOM 707 O O . PRO A 1 89 ? -4.918 6.204 1.811 1.00 96.62 89 PRO A O 1
ATOM 710 N N . MET A 1 90 ? -4.286 5.038 -0.008 1.00 97.69 90 MET A N 1
ATOM 711 C CA . MET A 1 90 ? -5.012 3.812 0.326 1.00 97.69 90 MET A CA 1
ATOM 712 C C . MET A 1 90 ? -4.340 3.094 1.493 1.00 97.69 90 MET A C 1
ATOM 714 O O . MET A 1 90 ? -3.131 2.865 1.477 1.00 97.69 90 MET A O 1
ATOM 718 N N . LEU A 1 91 ? -5.114 2.717 2.505 1.00 97.38 91 LEU A N 1
ATOM 719 C CA . LEU A 1 91 ? -4.575 2.137 3.731 1.00 97.38 91 LEU A CA 1
ATOM 720 C C . LEU A 1 91 ? -4.248 0.649 3.540 1.00 97.38 91 LEU A C 1
ATOM 722 O O . LEU A 1 91 ? -5.113 -0.126 3.139 1.00 97.38 91 LEU A O 1
ATOM 726 N N . ILE A 1 92 ? -3.015 0.237 3.837 1.00 97.75 92 ILE A N 1
ATOM 727 C CA . ILE A 1 92 ? -2.535 -1.140 3.655 1.00 97.75 92 ILE A CA 1
ATOM 728 C C . ILE A 1 92 ? -1.993 -1.681 4.988 1.00 97.75 92 ILE A C 1
ATOM 730 O O . ILE A 1 92 ? -1.196 -1.007 5.646 1.00 97.75 92 ILE A O 1
ATOM 734 N N . PRO A 1 93 ? -2.389 -2.892 5.419 1.00 96.94 93 PRO A N 1
ATOM 735 C CA . PRO A 1 93 ? -1.798 -3.527 6.590 1.00 96.94 93 PRO A CA 1
ATOM 736 C C . PRO A 1 93 ? -0.357 -3.974 6.297 1.00 96.94 93 PRO A C 1
ATOM 738 O O . PRO A 1 93 ? -0.055 -4.480 5.220 1.00 96.94 93 PRO A O 1
ATOM 741 N N . ASN A 1 94 ? 0.553 -3.831 7.260 1.00 95.31 94 ASN A N 1
ATOM 742 C CA . ASN A 1 94 ? 1.942 -4.293 7.134 1.00 95.31 94 ASN A CA 1
ATOM 743 C C . ASN A 1 94 ? 2.141 -5.805 7.078 1.00 95.31 94 ASN A C 1
ATOM 745 O O . ASN A 1 94 ? 3.218 -6.265 6.701 1.00 95.31 94 ASN A O 1
ATOM 749 N N . ASN A 1 95 ? 1.170 -6.573 7.556 1.00 90.06 95 ASN A N 1
ATOM 750 C CA . ASN A 1 95 ? 1.268 -8.013 7.745 1.00 90.06 95 ASN A CA 1
ATOM 751 C C . ASN A 1 95 ? 0.478 -8.780 6.678 1.00 90.06 95 ASN A C 1
ATOM 753 O O . ASN A 1 95 ? -0.229 -9.736 6.997 1.00 90.06 95 ASN A O 1
ATOM 757 N N . CYS A 1 96 ? 0.588 -8.364 5.414 1.00 94.12 96 CYS A N 1
ATOM 758 C CA . CYS A 1 96 ? 0.005 -9.075 4.281 1.00 94.12 96 CYS A CA 1
ATOM 759 C C . CYS A 1 96 ? 0.994 -9.184 3.112 1.00 94.12 96 CYS A C 1
ATOM 761 O O . CYS A 1 96 ? 1.832 -8.308 2.902 1.00 94.12 96 CYS A O 1
ATOM 763 N N . ASN A 1 97 ? 0.871 -10.250 2.318 1.00 95.06 97 ASN A N 1
ATOM 764 C CA . ASN A 1 97 ? 1.763 -10.503 1.183 1.00 95.06 97 ASN A CA 1
ATOM 765 C C . ASN A 1 97 ? 1.683 -9.404 0.107 1.00 95.06 97 ASN A C 1
ATOM 767 O O . ASN A 1 97 ? 2.686 -9.029 -0.486 1.00 95.06 97 ASN A O 1
ATOM 771 N N . ILE A 1 98 ? 0.488 -8.845 -0.113 1.00 95.31 98 ILE A N 1
ATOM 772 C CA . ILE A 1 98 ? 0.285 -7.747 -1.068 1.00 95.31 98 ILE A CA 1
ATOM 773 C C . ILE A 1 98 ? 1.100 -6.509 -0.670 1.00 95.31 98 ILE A C 1
ATOM 775 O O . ILE A 1 98 ? 1.624 -5.830 -1.545 1.00 95.31 98 ILE A O 1
ATOM 779 N N . CYS A 1 99 ? 1.255 -6.236 0.627 1.00 97.44 99 CYS A N 1
ATOM 780 C CA . CYS A 1 99 ? 2.086 -5.137 1.111 1.00 97.44 99 CYS A CA 1
ATOM 781 C C . CYS A 1 99 ? 3.555 -5.333 0.719 1.00 97.44 99 CYS A C 1
ATOM 783 O O . CYS A 1 99 ? 4.156 -4.426 0.148 1.00 97.44 99 CYS A O 1
ATOM 785 N N . ASP A 1 100 ? 4.100 -6.530 0.948 1.00 97.69 100 ASP A N 1
ATOM 786 C CA . ASP A 1 100 ? 5.484 -6.858 0.592 1.00 97.69 100 ASP A CA 1
ATOM 787 C C . ASP A 1 100 ? 5.714 -6.730 -0.925 1.00 97.69 100 ASP A C 1
ATOM 789 O O . ASP A 1 100 ? 6.697 -6.119 -1.337 1.00 97.69 10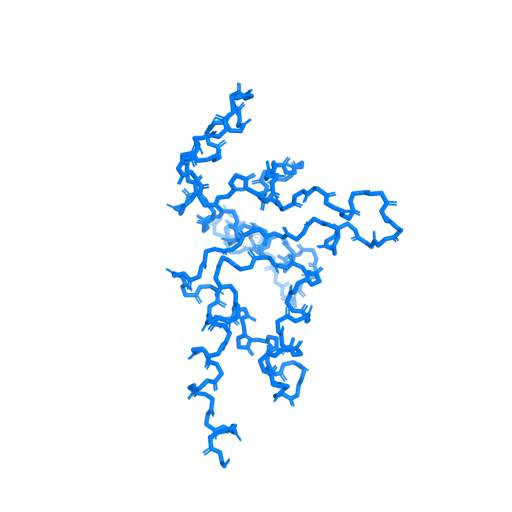0 ASP A O 1
ATOM 793 N N . LEU A 1 101 ? 4.772 -7.205 -1.751 1.00 97.50 101 LEU A N 1
ATOM 794 C CA . LEU A 1 101 ? 4.831 -7.071 -3.213 1.00 97.50 101 LEU A CA 1
ATOM 795 C C . LEU A 1 101 ? 4.757 -5.612 -3.686 1.00 97.50 101 LEU A C 1
ATOM 797 O O . LEU A 1 101 ? 5.472 -5.230 -4.609 1.00 97.50 101 LEU A O 1
ATOM 801 N N . ILE A 1 102 ? 3.907 -4.786 -3.068 1.00 97.69 102 ILE A N 1
ATOM 802 C CA . ILE A 1 102 ? 3.819 -3.353 -3.384 1.00 97.69 102 ILE A CA 1
ATOM 803 C C . ILE A 1 102 ? 5.135 -2.653 -3.024 1.00 97.69 102 ILE A C 1
ATOM 805 O O . ILE A 1 102 ? 5.642 -1.863 -3.819 1.00 97.69 102 ILE A O 1
ATOM 809 N N . ILE A 1 103 ? 5.703 -2.944 -1.849 1.00 98.31 103 ILE A N 1
ATOM 810 C CA . ILE A 1 103 ? 6.982 -2.362 -1.428 1.00 98.31 103 ILE A CA 1
ATOM 811 C C . ILE A 1 103 ? 8.095 -2.763 -2.396 1.00 98.31 103 ILE A C 1
ATOM 813 O O . ILE A 1 103 ? 8.840 -1.891 -2.836 1.00 98.31 103 ILE A O 1
ATOM 817 N N . ASP A 1 104 ? 8.197 -4.049 -2.738 1.00 97.81 104 ASP A N 1
ATOM 818 C CA . ASP A 1 104 ? 9.217 -4.551 -3.661 1.00 97.81 104 ASP A CA 1
ATOM 819 C C . ASP A 1 104 ? 9.074 -3.927 -5.055 1.00 97.81 104 ASP A C 1
ATOM 821 O O . ASP A 1 104 ? 10.051 -3.434 -5.617 1.00 97.81 104 ASP A O 1
ATOM 825 N N . HIS A 1 105 ? 7.841 -3.818 -5.565 1.00 97.31 105 HIS A N 1
ATOM 826 C CA . HIS A 1 105 ? 7.569 -3.134 -6.826 1.00 97.31 105 HIS A CA 1
ATOM 827 C C . HIS A 1 105 ? 8.085 -1.692 -6.816 1.00 97.31 105 HIS A C 1
ATOM 829 O O . HIS A 1 105 ? 8.816 -1.308 -7.724 1.00 97.31 105 HIS A O 1
ATOM 835 N N . TYR A 1 106 ? 7.751 -0.901 -5.791 1.00 98.06 106 TYR A N 1
ATOM 836 C CA . TYR A 1 106 ? 8.222 0.484 -5.691 1.00 98.06 106 TYR A CA 1
ATOM 837 C C . TYR A 1 106 ? 9.740 0.554 -5.509 1.00 98.06 106 TYR A C 1
ATOM 839 O O . TYR A 1 106 ? 10.395 1.386 -6.131 1.00 98.06 106 TYR A O 1
ATOM 847 N N . HIS A 1 107 ? 10.318 -0.329 -4.700 1.00 98.00 107 HIS A N 1
ATOM 848 C CA . HIS A 1 107 ? 11.760 -0.392 -4.506 1.00 98.00 107 HIS A CA 1
ATOM 849 C C . HIS A 1 107 ? 12.497 -0.639 -5.832 1.00 98.00 107 HIS A C 1
ATOM 851 O O . HIS A 1 107 ? 13.434 0.089 -6.151 1.00 98.00 107 HIS A O 1
ATOM 857 N N . VAL A 1 108 ? 12.046 -1.608 -6.635 1.00 97.88 108 VAL A N 1
ATOM 858 C CA . VAL A 1 108 ? 12.644 -1.932 -7.941 1.00 97.88 108 VAL A CA 1
ATOM 859 C C . VAL A 1 108 ? 12.357 -0.848 -8.982 1.00 97.88 108 VAL A C 1
ATOM 861 O O . VAL A 1 108 ? 13.267 -0.442 -9.703 1.00 97.88 108 VAL A O 1
ATOM 864 N N . PHE A 1 109 ? 11.118 -0.355 -9.053 1.00 97.69 109 PHE A N 1
ATOM 865 C CA . PHE A 1 109 ? 10.699 0.669 -10.015 1.00 97.69 109 PHE A CA 1
ATOM 866 C C . PHE A 1 109 ? 11.488 1.970 -9.839 1.00 97.69 109 PHE A C 1
ATOM 868 O O . PHE A 1 109 ? 11.935 2.566 -10.815 1.00 97.69 109 PHE A O 1
ATOM 875 N N . TYR A 1 110 ? 11.741 2.362 -8.589 1.00 97.00 110 TYR A N 1
ATOM 876 C CA . TYR A 1 110 ? 12.588 3.502 -8.244 1.00 97.00 110 TYR A CA 1
ATOM 877 C C . TYR A 1 110 ? 14.052 3.092 -8.027 1.00 97.00 110 TYR A C 1
ATOM 879 O O . TYR A 1 110 ? 14.703 3.596 -7.116 1.00 97.00 110 TYR A O 1
ATOM 887 N N . LEU A 1 111 ? 14.572 2.172 -8.847 1.00 96.75 111 LEU A N 1
ATOM 888 C CA . LEU A 1 111 ? 16.001 1.848 -8.965 1.00 96.75 111 LEU A CA 1
ATOM 889 C C . LEU A 1 111 ? 16.701 1.515 -7.637 1.00 96.75 111 LEU A C 1
ATOM 891 O O . LEU A 1 111 ? 17.809 1.973 -7.370 1.00 96.75 111 LEU A O 1
ATOM 895 N N . HIS A 1 112 ? 16.067 0.690 -6.807 1.00 96.44 112 HIS A N 1
ATOM 896 C CA . HIS A 1 112 ? 16.612 0.218 -5.534 1.00 96.44 112 HIS A CA 1
ATOM 897 C C . HIS A 1 112 ? 16.897 1.325 -4.506 1.00 96.44 112 HIS A C 1
ATOM 899 O O . HIS A 1 112 ? 17.831 1.234 -3.708 1.00 96.44 112 HIS A O 1
ATOM 905 N N . THR A 1 113 ? 16.063 2.367 -4.482 1.00 95.56 113 THR A N 1
ATOM 906 C CA . THR A 1 113 ? 16.156 3.432 -3.474 1.00 95.56 113 THR A CA 1
ATOM 907 C C . THR A 1 113 ? 16.068 2.911 -2.034 1.00 95.56 113 THR A C 1
ATOM 909 O O . THR A 1 113 ? 15.424 1.901 -1.738 1.00 95.56 113 THR A O 1
ATOM 912 N N . GLY A 1 114 ? 16.712 3.633 -1.109 1.00 96.75 114 GLY A N 1
ATOM 913 C CA . GLY A 1 114 ? 16.720 3.301 0.317 1.00 96.75 114 GLY A CA 1
ATOM 914 C C . GLY A 1 114 ? 15.342 3.398 0.988 1.00 96.75 114 GLY A C 1
ATOM 915 O O . GLY A 1 114 ? 14.351 3.808 0.382 1.00 96.75 114 GLY A O 1
ATOM 916 N N . VAL A 1 115 ? 15.290 3.050 2.278 1.00 97.81 115 VAL A N 1
ATOM 917 C CA . VAL A 1 115 ? 14.040 2.926 3.054 1.00 97.81 115 VAL A CA 1
ATOM 918 C C . VAL A 1 115 ? 13.184 4.193 3.014 1.00 97.81 115 VAL A C 1
ATOM 920 O O . VAL A 1 115 ? 11.993 4.108 2.729 1.00 97.81 115 VAL A O 1
ATOM 923 N N . GLU A 1 116 ? 13.769 5.363 3.283 1.00 98.06 116 GLU A N 1
ATOM 924 C CA . GLU A 1 116 ? 13.003 6.615 3.369 1.00 98.06 116 GLU A CA 1
ATOM 925 C C . GLU A 1 116 ? 12.470 7.059 2.003 1.00 98.06 116 GLU A C 1
ATOM 927 O O . GLU A 1 116 ? 11.313 7.457 1.893 1.00 98.06 116 GLU A O 1
ATOM 932 N N . ALA A 1 117 ? 13.283 6.927 0.953 1.00 97.94 117 ALA A N 1
ATOM 933 C CA . ALA A 1 117 ? 12.886 7.261 -0.412 1.00 97.94 117 ALA A CA 1
ATOM 934 C C . ALA A 1 117 ? 11.792 6.311 -0.928 1.00 97.94 117 ALA A C 1
ATOM 936 O O . ALA A 1 117 ? 10.769 6.766 -1.435 1.00 97.94 117 ALA A O 1
ATOM 937 N N . THR A 1 118 ? 11.939 5.001 -0.700 1.00 98.25 118 THR A N 1
ATOM 938 C CA . THR A 1 118 ? 10.893 4.019 -1.029 1.00 98.25 118 THR A CA 1
ATOM 939 C C . THR A 1 118 ? 9.600 4.331 -0.271 1.00 98.25 118 THR A C 1
ATOM 941 O O . THR A 1 118 ? 8.520 4.337 -0.858 1.00 98.25 118 THR A O 1
ATOM 944 N N . LEU A 1 119 ? 9.689 4.648 1.025 1.00 98.19 119 LEU A N 1
ATOM 945 C CA . LEU A 1 119 ? 8.530 5.004 1.844 1.00 98.19 119 LEU A CA 1
ATOM 946 C C . LEU A 1 119 ? 7.846 6.295 1.364 1.00 98.19 119 LEU A C 1
ATOM 948 O O . LEU A 1 119 ? 6.617 6.365 1.371 1.00 98.19 119 LEU A O 1
ATOM 952 N N . ALA A 1 120 ? 8.613 7.306 0.956 1.00 97.19 120 ALA A N 1
ATOM 953 C CA . ALA A 1 120 ? 8.079 8.542 0.391 1.00 97.19 120 ALA A CA 1
ATOM 954 C C . ALA A 1 120 ? 7.334 8.277 -0.926 1.00 97.19 120 ALA A C 1
ATOM 956 O O . ALA A 1 120 ? 6.194 8.715 -1.074 1.00 97.19 120 ALA A O 1
ATOM 957 N N . ASN A 1 121 ? 7.923 7.480 -1.823 1.00 97.38 121 ASN A N 1
ATOM 958 C CA . ASN A 1 121 ? 7.285 7.087 -3.078 1.00 97.38 121 ASN A CA 1
ATOM 959 C C . ASN A 1 121 ? 6.010 6.273 -2.834 1.00 97.38 121 ASN A C 1
ATOM 961 O O . ASN A 1 121 ? 4.993 6.527 -3.468 1.00 97.38 121 ASN A O 1
ATOM 965 N N . LEU A 1 122 ? 6.011 5.350 -1.871 1.00 97.56 122 LEU A N 1
ATOM 966 C CA . LEU A 1 122 ? 4.812 4.595 -1.499 1.00 97.56 122 LEU A CA 1
ATOM 967 C C . LEU A 1 122 ? 3.688 5.511 -1.004 1.00 97.56 122 LEU A C 1
ATOM 969 O O . LEU A 1 122 ? 2.543 5.334 -1.410 1.00 97.56 122 LEU A O 1
ATOM 973 N N . ARG A 1 123 ? 4.006 6.526 -0.190 1.00 95.75 123 ARG A N 1
ATOM 974 C CA . ARG A 1 123 ? 3.027 7.475 0.380 1.00 95.75 123 ARG A CA 1
ATOM 975 C C . ARG A 1 123 ? 2.290 8.329 -0.648 1.00 95.75 123 ARG A C 1
ATOM 977 O O . ARG A 1 123 ? 1.272 8.916 -0.301 1.00 95.75 123 ARG A O 1
ATOM 984 N N . THR A 1 124 ? 2.747 8.352 -1.898 1.00 94.62 124 THR A N 1
ATOM 985 C CA . THR A 1 124 ? 2.015 8.977 -3.010 1.00 94.62 124 THR A CA 1
ATOM 986 C C . THR A 1 124 ? 0.685 8.286 -3.319 1.00 94.62 124 THR A C 1
ATOM 988 O O . THR A 1 124 ? -0.206 8.887 -3.921 1.00 94.62 124 THR A O 1
ATOM 991 N N . GLN A 1 125 ? 0.541 7.022 -2.908 1.00 96.06 125 GLN A N 1
ATOM 992 C CA . GLN A 1 125 ? -0.614 6.196 -3.244 1.00 96.06 125 GLN A CA 1
ATOM 993 C C . GLN A 1 125 ? -1.070 5.268 -2.108 1.00 96.06 125 GLN A C 1
ATOM 995 O O . GLN A 1 125 ? -2.257 4.939 -2.032 1.00 96.06 125 GLN A O 1
ATOM 1000 N N . PHE A 1 126 ? -0.169 4.867 -1.211 1.00 97.50 126 PHE A N 1
ATOM 1001 C CA . PHE A 1 126 ? -0.405 3.876 -0.165 1.00 97.50 126 PHE A CA 1
ATOM 1002 C C . PHE A 1 126 ? 0.086 4.344 1.204 1.00 97.50 126 PHE A C 1
ATOM 1004 O O . PHE A 1 126 ? 1.194 4.854 1.363 1.00 97.50 126 PHE A O 1
ATOM 1011 N N . TRP A 1 127 ? -0.718 4.085 2.229 1.00 96.94 127 TRP A N 1
ATOM 1012 C CA . TRP A 1 127 ? -0.341 4.269 3.621 1.00 96.94 127 TRP A CA 1
ATOM 1013 C C . TRP A 1 127 ? -0.237 2.919 4.314 1.00 96.94 127 TRP A C 1
ATOM 1015 O O . TRP A 1 127 ? -1.240 2.310 4.687 1.00 96.94 127 TRP A O 1
ATOM 1025 N N . ILE A 1 128 ? 0.994 2.449 4.493 1.00 97.38 128 ILE A N 1
ATOM 1026 C CA . ILE A 1 128 ? 1.272 1.168 5.140 1.00 97.38 128 ILE A CA 1
ATOM 1027 C C . ILE A 1 128 ? 1.335 1.375 6.658 1.00 97.38 128 ILE A C 1
ATOM 1029 O O . ILE A 1 128 ? 2.108 2.209 7.145 1.00 97.38 128 ILE A O 1
ATOM 1033 N N . THR A 1 129 ? 0.545 0.616 7.425 1.00 95.31 129 THR A N 1
ATOM 1034 C CA . THR A 1 129 ? 0.640 0.619 8.898 1.00 95.31 129 THR A CA 1
ATOM 1035 C C . THR A 1 129 ? 2.057 0.225 9.314 1.00 95.31 129 THR A C 1
ATOM 1037 O O . THR A 1 129 ? 2.654 -0.627 8.685 1.00 95.31 129 THR A O 1
ATOM 1040 N N . ASN A 1 130 ? 2.680 0.851 10.318 1.00 95.06 130 ASN A N 1
ATOM 1041 C CA . ASN A 1 130 ? 4.104 0.598 10.631 1.00 95.06 130 ASN A CA 1
ATOM 1042 C C . ASN A 1 130 ? 5.038 0.667 9.392 1.00 95.06 130 ASN A C 1
ATOM 1044 O O . ASN A 1 130 ? 5.978 -0.126 9.259 1.00 95.06 130 ASN A O 1
ATOM 1048 N N . GLY A 1 131 ? 4.753 1.588 8.462 1.00 96.00 131 GLY A N 1
ATOM 1049 C CA . GLY A 1 131 ? 5.321 1.596 7.111 1.00 96.00 131 GLY A CA 1
ATOM 1050 C C . GLY A 1 131 ? 6.843 1.538 7.066 1.00 96.00 131 GLY A C 1
ATOM 1051 O O . GLY A 1 131 ? 7.390 0.659 6.415 1.00 96.00 131 GLY A O 1
ATOM 1052 N N . ARG A 1 132 ? 7.540 2.392 7.822 1.00 97.62 132 ARG A N 1
ATOM 1053 C CA . ARG A 1 132 ? 9.014 2.434 7.833 1.00 97.62 132 ARG A CA 1
ATOM 1054 C C . ARG A 1 132 ? 9.648 1.087 8.189 1.00 97.62 132 ARG A C 1
ATOM 1056 O O . ARG A 1 132 ? 10.514 0.601 7.466 1.00 97.62 132 ARG A O 1
ATOM 1063 N N . SER A 1 133 ? 9.204 0.473 9.285 1.00 97.81 133 SER A N 1
ATOM 1064 C CA . SER A 1 133 ? 9.719 -0.827 9.735 1.00 97.81 133 SER A CA 1
ATOM 1065 C C . SER A 1 133 ? 9.412 -1.932 8.726 1.00 97.81 133 SER A C 1
ATOM 1067 O O . SER A 1 133 ? 10.236 -2.814 8.500 1.00 97.81 133 SER A O 1
ATOM 1069 N N . THR A 1 134 ? 8.243 -1.859 8.089 1.00 97.88 134 THR A N 1
ATOM 1070 C CA . THR A 1 134 ? 7.807 -2.810 7.059 1.00 97.88 134 THR A CA 1
ATOM 1071 C C . THR A 1 134 ? 8.655 -2.687 5.798 1.00 97.88 134 THR A C 1
ATOM 1073 O O . THR A 1 134 ? 9.183 -3.688 5.324 1.00 97.88 134 THR A O 1
ATOM 1076 N N . VAL A 1 135 ? 8.883 -1.462 5.316 1.00 98.19 135 VAL A N 1
ATOM 1077 C CA . VAL A 1 135 ? 9.764 -1.187 4.175 1.00 98.19 135 VAL A CA 1
ATOM 1078 C C . VAL A 1 135 ? 11.176 -1.684 4.467 1.00 98.19 135 VAL A C 1
ATOM 1080 O O . VAL A 1 135 ? 11.717 -2.457 3.685 1.00 98.19 135 VAL A O 1
ATOM 1083 N N . LYS A 1 136 ? 11.747 -1.347 5.631 1.00 97.88 136 LYS A N 1
ATOM 1084 C CA . LYS A 1 136 ? 13.067 -1.852 6.042 1.00 97.88 136 LYS A CA 1
ATOM 1085 C C . LYS A 1 136 ? 13.131 -3.384 6.024 1.00 97.88 136 LYS A C 1
ATOM 1087 O O . LYS A 1 136 ? 14.084 -3.950 5.500 1.00 97.88 136 LYS A O 1
ATOM 1092 N N . ARG A 1 137 ? 12.109 -4.063 6.560 1.00 97.19 137 ARG A N 1
ATOM 1093 C CA . ARG A 1 137 ? 12.026 -5.533 6.572 1.00 97.19 137 ARG A CA 1
ATOM 1094 C C . ARG A 1 137 ? 12.034 -6.132 5.162 1.00 97.19 137 ARG A C 1
ATOM 1096 O O . ARG A 1 137 ? 12.632 -7.186 4.977 1.00 97.19 137 ARG A O 1
ATOM 1103 N N . VAL A 1 138 ? 11.346 -5.510 4.206 1.00 97.19 138 VAL A N 1
ATOM 1104 C CA . VAL A 1 138 ? 11.294 -5.987 2.814 1.00 97.19 138 VAL A CA 1
ATOM 1105 C C . VAL A 1 138 ? 12.622 -5.723 2.105 1.00 97.19 138 VAL A C 1
ATOM 1107 O O . VAL A 1 138 ? 13.203 -6.652 1.554 1.00 97.19 138 VAL A O 1
ATOM 1110 N N . LEU A 1 139 ? 13.156 -4.502 2.200 1.00 97.00 139 LEU A N 1
ATOM 1111 C CA . LEU A 1 139 ? 14.412 -4.116 1.545 1.00 97.00 139 LEU A CA 1
ATOM 1112 C C . LEU A 1 139 ? 15.616 -4.923 2.047 1.00 97.00 139 LEU A C 1
ATOM 1114 O O . LEU A 1 139 ? 16.488 -5.262 1.255 1.00 97.00 139 LEU A O 1
ATOM 1118 N N . ASN A 1 140 ? 15.642 -5.314 3.324 1.00 96.19 140 ASN A N 1
ATOM 1119 C CA . ASN A 1 140 ? 16.694 -6.178 3.872 1.00 96.19 140 ASN A CA 1
ATOM 1120 C C . ASN A 1 140 ? 16.762 -7.571 3.213 1.00 96.19 140 ASN A C 1
ATOM 1122 O O .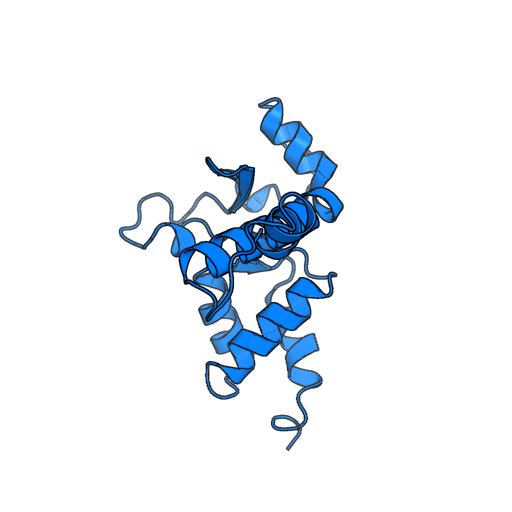 ASN A 1 140 ? 17.753 -8.272 3.388 1.00 96.19 140 ASN A O 1
ATOM 1126 N N . LYS A 1 141 ? 15.719 -7.995 2.488 1.00 94.81 141 LYS A N 1
ATOM 1127 C CA . LYS A 1 141 ? 15.704 -9.255 1.727 1.00 94.81 141 LYS A CA 1
ATOM 1128 C C . LYS A 1 141 ? 16.171 -9.073 0.277 1.00 94.81 141 LYS A C 1
ATOM 1130 O O . LYS A 1 141 ? 16.276 -10.053 -0.455 1.00 94.81 141 LYS A O 1
ATOM 1135 N N . CYS A 1 142 ? 16.427 -7.840 -0.158 1.00 96.50 142 CYS A N 1
ATOM 1136 C CA . CYS A 1 142 ? 16.834 -7.542 -1.524 1.00 96.50 142 CYS A CA 1
ATOM 1137 C C . CYS A 1 142 ? 18.310 -7.898 -1.743 1.00 96.50 142 CYS A C 1
ATOM 1139 O O . CYS A 1 142 ? 19.209 -7.203 -1.269 1.00 96.50 142 CYS A O 1
ATOM 1141 N N . LEU A 1 143 ? 18.568 -8.945 -2.530 1.00 93.88 143 LEU A N 1
ATOM 1142 C CA . LEU A 1 143 ? 19.925 -9.424 -2.835 1.00 93.88 143 LEU A CA 1
ATOM 1143 C C . LEU A 1 143 ? 20.808 -8.370 -3.516 1.00 93.88 143 LEU A C 1
ATOM 1145 O O . LEU A 1 143 ? 22.015 -8.346 -3.303 1.00 93.88 143 LEU A O 1
ATOM 1149 N N . LYS A 1 144 ? 20.219 -7.478 -4.321 1.00 93.00 144 LYS A N 1
ATOM 1150 C CA . LYS A 1 144 ? 20.965 -6.403 -4.993 1.00 93.00 144 LYS A CA 1
ATOM 1151 C C . LYS A 1 144 ? 21.447 -5.323 -4.020 1.00 93.00 144 LYS A C 1
ATOM 1153 O O . LYS A 1 144 ? 22.465 -4.697 -4.292 1.00 93.00 144 LYS A O 1
ATOM 1158 N N . CYS A 1 145 ? 20.727 -5.121 -2.917 1.00 94.12 145 CYS A N 1
ATOM 1159 C CA . CYS A 1 145 ? 21.034 -4.119 -1.896 1.00 94.12 145 CYS A CA 1
ATOM 1160 C C . CYS A 1 145 ? 21.864 -4.667 -0.731 1.00 94.12 145 CYS A C 1
ATOM 1162 O O . CYS A 1 145 ? 22.376 -3.879 0.051 1.00 94.12 145 CYS A O 1
ATOM 1164 N N . LEU A 1 146 ? 21.991 -5.990 -0.606 1.00 86.69 146 LEU A N 1
ATOM 1165 C CA . LEU A 1 146 ? 22.771 -6.676 0.433 1.00 86.69 146 LEU A CA 1
ATOM 1166 C C . LEU A 1 146 ? 24.299 -6.619 0.212 1.00 86.69 146 LEU A C 1
ATOM 1168 O O . LEU A 1 146 ? 25.028 -7.345 0.881 1.00 86.69 146 LEU A O 1
ATOM 1172 N N . LYS A 1 147 ? 24.772 -5.804 -0.736 1.00 63.34 147 LYS A N 1
ATOM 1173 C CA . LYS A 1 147 ? 26.196 -5.644 -1.050 1.00 63.34 147 LYS A CA 1
AT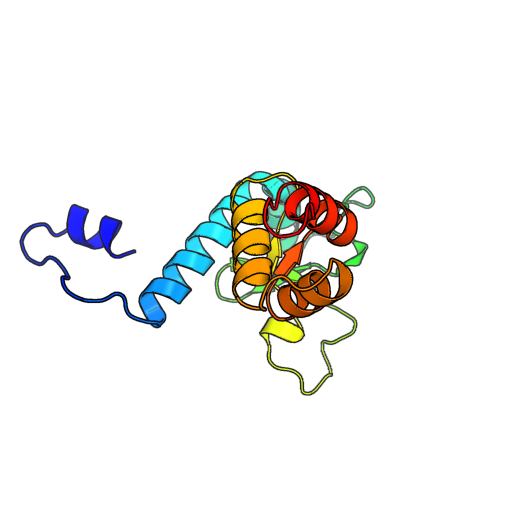OM 1174 C C . LYS A 1 147 ? 26.899 -4.695 -0.091 1.00 63.34 147 LYS A C 1
ATOM 1176 O O . LYS A 1 147 ? 26.264 -3.692 0.303 1.00 63.34 147 LYS A O 1
#

Radius of gyration: 17.16 Å; chains: 1; bounding box: 49×39×47 Å

pLDDT: mean 93.88, std 4.44, range [63.34, 98.31]